Protein AF-A0A3M2I9T0-F1 (afdb_monomer)

Structure (mmCIF, N/CA/C/O backbone):
data_AF-A0A3M2I9T0-F1
#
_entry.id   AF-A0A3M2I9T0-F1
#
loop_
_atom_site.group_PDB
_atom_site.id
_atom_site.type_symbol
_atom_site.label_atom_id
_atom_site.label_alt_id
_atom_site.label_comp_id
_atom_site.label_asym_id
_atom_site.label_entity_id
_atom_site.label_seq_id
_atom_site.pdbx_PDB_ins_code
_atom_site.Cartn_x
_atom_site.Cartn_y
_atom_site.Cartn_z
_atom_site.occupancy
_atom_site.B_iso_or_equiv
_atom_site.auth_seq_id
_atom_site.auth_comp_id
_atom_site.auth_asym_id
_atom_site.auth_atom_id
_atom_site.pdbx_PDB_model_num
ATOM 1 N N . MET A 1 1 ? -32.244 -7.263 3.185 1.00 59.00 1 MET A N 1
ATOM 2 C CA . MET A 1 1 ? -31.339 -6.585 2.236 1.00 59.00 1 MET A CA 1
ATOM 3 C C . MET A 1 1 ? -29.944 -6.806 2.799 1.00 59.00 1 MET A C 1
ATOM 5 O O . MET A 1 1 ? -29.804 -6.612 3.997 1.00 59.00 1 MET A O 1
ATOM 9 N N . MET A 1 2 ? -28.992 -7.363 2.046 1.00 55.88 2 MET A N 1
ATOM 10 C CA . MET A 1 2 ? -27.609 -7.434 2.539 1.00 55.88 2 MET A CA 1
ATOM 11 C C . MET A 1 2 ? -27.006 -6.043 2.370 1.00 55.88 2 MET A C 1
ATOM 13 O O . MET A 1 2 ? -26.966 -5.548 1.245 1.00 55.88 2 MET A O 1
ATOM 17 N N . ASP A 1 3 ? -26.605 -5.418 3.474 1.00 85.81 3 ASP A N 1
ATOM 18 C CA . ASP A 1 3 ? -25.878 -4.154 3.433 1.00 85.81 3 ASP A CA 1
ATOM 19 C C . ASP A 1 3 ? -24.511 -4.412 2.795 1.00 85.81 3 ASP A C 1
ATOM 21 O O . ASP A 1 3 ? -23.728 -5.238 3.268 1.00 85.81 3 ASP A O 1
ATOM 25 N N . ILE A 1 4 ? -24.253 -3.752 1.666 1.00 87.75 4 ILE A N 1
ATOM 26 C CA . ILE A 1 4 ? -22.957 -3.815 0.994 1.00 87.75 4 ILE A CA 1
ATOM 27 C C . ILE A 1 4 ? -21.998 -2.955 1.821 1.00 87.75 4 ILE A C 1
ATOM 29 O O . ILE A 1 4 ? -22.283 -1.769 2.002 1.00 87.75 4 ILE A O 1
ATOM 33 N N . PRO A 1 5 ? -20.882 -3.506 2.331 1.00 88.94 5 PRO A N 1
ATOM 34 C CA . PRO A 1 5 ? -19.955 -2.726 3.132 1.00 88.94 5 PRO A CA 1
ATOM 35 C C . PRO A 1 5 ? -19.322 -1.634 2.266 1.00 88.94 5 PRO A C 1
ATOM 37 O O . PRO A 1 5 ? -18.802 -1.900 1.182 1.00 88.94 5 PRO A O 1
ATOM 40 N N . ILE A 1 6 ? -19.384 -0.397 2.753 1.00 92.25 6 ILE A N 1
ATOM 41 C CA . ILE A 1 6 ? -18.798 0.772 2.094 1.00 92.25 6 ILE A CA 1
ATOM 42 C C . ILE A 1 6 ? -17.487 1.100 2.799 1.00 92.25 6 ILE A C 1
ATOM 44 O O . ILE A 1 6 ? -17.410 1.071 4.025 1.00 92.25 6 ILE A O 1
ATOM 48 N N . GLY A 1 7 ? -16.457 1.407 2.019 1.00 92.69 7 GLY A N 1
ATOM 49 C CA . GLY A 1 7 ? -15.169 1.856 2.527 1.00 92.69 7 GLY A CA 1
ATOM 50 C C . GLY A 1 7 ? -14.802 3.240 2.034 1.00 92.69 7 GLY A C 1
ATOM 51 O O . GLY A 1 7 ? -15.431 3.784 1.126 1.00 92.69 7 GLY A O 1
ATOM 52 N N . VAL A 1 8 ? -13.729 3.772 2.606 1.00 92.19 8 VAL A N 1
ATOM 53 C CA . VAL A 1 8 ? -13.074 4.976 2.107 1.00 92.19 8 VAL A CA 1
ATOM 54 C C . VAL A 1 8 ? -11.736 4.616 1.481 1.00 92.19 8 VAL A C 1
ATOM 56 O O . VAL A 1 8 ? -10.926 3.884 2.047 1.00 92.19 8 VAL A O 1
ATOM 59 N N . ALA A 1 9 ? -11.502 5.149 0.294 1.00 88.25 9 ALA A N 1
ATOM 60 C CA . ALA A 1 9 ? -10.206 5.119 -0.347 1.00 88.25 9 ALA A CA 1
ATOM 61 C C . ALA A 1 9 ? -9.744 6.549 -0.537 1.00 88.25 9 ALA A C 1
ATOM 63 O O . ALA A 1 9 ? -10.511 7.389 -1.011 1.00 88.25 9 ALA A O 1
ATOM 64 N N . ASN A 1 10 ? -8.492 6.824 -0.192 1.00 72.75 10 ASN A N 1
ATOM 65 C CA . ASN A 1 10 ? -7.912 8.096 -0.575 1.00 72.75 10 ASN A CA 1
ATOM 66 C C . ASN A 1 10 ? -7.313 7.972 -1.979 1.00 72.75 10 ASN A C 1
ATOM 68 O O . ASN A 1 10 ? -6.482 7.096 -2.229 1.00 72.75 10 ASN A O 1
ATOM 72 N N . SER A 1 11 ? -7.777 8.815 -2.904 1.00 60.62 11 SER A N 1
ATOM 73 C CA . SER A 1 11 ? -7.301 8.813 -4.286 1.00 60.62 11 SER A CA 1
ATOM 74 C C . SER A 1 11 ? -6.164 9.814 -4.445 1.00 60.62 11 SER A C 1
ATOM 76 O O . SER A 1 11 ? -6.356 11.027 -4.359 1.00 60.62 11 SER A O 1
ATOM 78 N N . ILE A 1 12 ? -4.983 9.293 -4.764 1.00 58.53 12 ILE A N 1
ATOM 79 C CA . ILE A 1 12 ? -3.775 10.050 -5.126 1.00 58.53 12 ILE A CA 1
ATOM 80 C C . ILE A 1 12 ? -3.978 10.995 -6.324 1.00 58.53 12 ILE A C 1
ATOM 82 O O . ILE A 1 12 ? -3.180 11.904 -6.531 1.00 58.53 12 ILE A O 1
ATOM 86 N N . SER A 1 13 ? -5.045 10.819 -7.111 1.00 51.78 13 SER A N 1
ATOM 87 C CA . SER A 1 13 ? -5.329 11.637 -8.297 1.00 51.78 13 SER A CA 1
ATOM 88 C C . SER A 1 13 ? -5.744 13.084 -7.992 1.00 51.78 13 SER A C 1
ATOM 90 O O . SER A 1 13 ? -5.893 13.868 -8.926 1.00 51.78 13 SER A O 1
ATOM 92 N N . ALA A 1 14 ? -5.980 13.440 -6.722 1.00 50.62 14 ALA A N 1
ATOM 93 C CA . ALA A 1 14 ? -6.517 14.748 -6.332 1.00 50.62 14 ALA A CA 1
ATOM 94 C C . ALA A 1 14 ? -5.613 15.565 -5.388 1.00 50.62 14 ALA A C 1
ATOM 96 O O . ALA A 1 14 ? -5.787 16.781 -5.309 1.00 50.62 14 ALA A O 1
ATOM 97 N N . ASN A 1 15 ? -4.655 14.951 -4.680 1.00 54.94 15 ASN A N 1
ATOM 98 C CA . ASN A 1 15 ? -3.789 15.669 -3.740 1.00 54.94 15 ASN A CA 1
ATOM 99 C C . ASN A 1 15 ? -2.439 14.960 -3.527 1.00 54.94 15 ASN A C 1
ATOM 101 O O . ASN A 1 15 ? -2.394 13.825 -3.058 1.00 54.94 15 ASN A O 1
ATOM 105 N N . PHE A 1 16 ? -1.337 15.654 -3.831 1.00 59.12 16 PHE A N 1
ATOM 106 C CA . PHE A 1 16 ? 0.034 15.157 -3.638 1.00 59.12 16 PHE A CA 1
ATOM 107 C C . PHE A 1 16 ? 0.588 15.424 -2.226 1.00 59.12 16 PHE A C 1
ATOM 109 O O . PHE A 1 16 ? 1.626 14.873 -1.864 1.00 59.12 16 PHE A O 1
ATOM 116 N N . GLN A 1 17 ? -0.085 16.248 -1.414 1.00 65.38 17 GLN A N 1
ATOM 117 C CA . GLN A 1 17 ? 0.241 16.452 0.003 1.00 65.38 17 GLN A CA 1
ATOM 118 C C . GLN A 1 17 ? -0.528 15.437 0.852 1.00 65.38 17 GLN A C 1
ATOM 120 O O . GLN A 1 17 ? -1.506 15.765 1.518 1.00 65.38 17 GLN A O 1
ATOM 125 N N . PHE A 1 18 ? -0.120 14.177 0.737 1.00 73.44 18 PHE A N 1
ATOM 126 C CA . PHE A 1 18 ? -0.803 13.034 1.330 1.00 73.44 18 PHE A CA 1
ATOM 127 C C . PHE A 1 18 ? -0.249 12.695 2.721 1.00 73.44 18 PHE A C 1
ATOM 129 O O . PHE A 1 18 ? 0.942 12.401 2.849 1.00 73.44 18 PHE A O 1
ATOM 136 N N . ASP A 1 19 ? -1.130 12.655 3.727 1.00 84.31 19 ASP A N 1
ATOM 137 C CA . ASP A 1 19 ? -0.892 11.956 4.992 1.00 84.31 19 ASP A CA 1
ATOM 138 C C . ASP A 1 19 ? -1.862 10.755 5.099 1.00 84.31 19 ASP A C 1
ATOM 140 O O . ASP A 1 19 ? -3.085 10.937 5.139 1.00 84.31 19 ASP A O 1
ATOM 144 N N . PRO A 1 20 ? -1.366 9.502 5.129 1.00 86.62 20 PRO A N 1
ATOM 145 C CA . PRO A 1 20 ? -2.224 8.327 5.304 1.00 86.62 20 PRO A CA 1
ATOM 146 C C . PRO A 1 20 ? -2.999 8.345 6.625 1.00 86.62 20 PRO A C 1
ATOM 148 O O . PRO A 1 20 ? -4.051 7.710 6.727 1.00 86.62 20 PRO A O 1
ATOM 151 N N . LEU A 1 21 ? -2.499 9.055 7.635 1.00 91.00 21 LEU A N 1
ATOM 152 C CA . LEU A 1 21 ? -3.094 9.100 8.962 1.00 91.00 21 LEU A CA 1
ATOM 153 C C . LEU A 1 21 ? -4.381 9.925 8.987 1.00 91.00 21 LEU A C 1
ATOM 155 O O . LEU A 1 21 ? -5.310 9.535 9.691 1.00 91.00 21 LEU A O 1
ATOM 159 N N . ASP A 1 22 ? -4.490 10.959 8.152 1.00 89.81 22 ASP A N 1
ATOM 160 C CA . ASP A 1 22 ? -5.730 11.730 7.987 1.00 89.81 22 ASP A CA 1
ATOM 161 C C . ASP A 1 22 ? -6.859 10.845 7.439 1.00 89.81 22 ASP A C 1
ATOM 163 O O . ASP A 1 22 ? -8.017 10.955 7.841 1.00 89.81 22 ASP A O 1
ATOM 167 N N . THR A 1 23 ? -6.520 9.912 6.542 1.00 89.31 23 THR A N 1
ATOM 168 C CA . THR A 1 23 ? -7.494 8.957 5.980 1.00 89.31 23 THR A CA 1
ATOM 169 C C . THR A 1 23 ? -7.984 7.990 7.050 1.00 89.31 23 THR A C 1
ATOM 171 O O . THR A 1 23 ? -9.177 7.709 7.122 1.00 89.31 23 THR A O 1
ATOM 174 N N . ILE A 1 24 ? -7.067 7.489 7.883 1.00 93.88 24 ILE A N 1
ATOM 175 C CA . ILE A 1 24 ? -7.394 6.618 9.016 1.00 93.88 24 ILE A CA 1
ATOM 176 C C . ILE A 1 24 ? -8.306 7.357 9.989 1.00 93.88 24 ILE A C 1
ATOM 178 O O . ILE A 1 24 ? -9.349 6.830 10.360 1.00 93.88 24 ILE A O 1
ATOM 182 N N . GLU A 1 25 ? -7.946 8.585 10.362 1.00 94.00 25 GLU A N 1
ATOM 183 C CA . GLU A 1 25 ? -8.740 9.399 11.275 1.00 94.00 25 GLU A CA 1
ATOM 184 C C . GLU A 1 25 ? -10.150 9.640 10.728 1.00 94.00 25 GLU A C 1
ATOM 186 O O . GLU A 1 25 ? -11.133 9.376 11.425 1.00 94.00 25 GLU A O 1
ATOM 191 N N . PHE A 1 26 ? -10.264 10.053 9.465 1.00 92.69 26 PHE A N 1
ATOM 192 C CA . PHE A 1 26 ? -11.554 10.251 8.811 1.00 92.69 26 PHE A CA 1
ATOM 193 C C . PHE A 1 26 ? -12.390 8.965 8.768 1.00 92.69 26 PHE A C 1
ATOM 195 O O . PHE A 1 26 ? -13.589 8.995 9.064 1.00 92.69 26 PHE A O 1
ATOM 202 N N . ALA A 1 27 ? -11.770 7.834 8.417 1.00 94.25 27 ALA A N 1
ATOM 203 C CA . ALA A 1 27 ? -12.435 6.538 8.344 1.00 94.25 27 ALA A CA 1
ATOM 204 C C . ALA A 1 27 ? -12.985 6.113 9.711 1.00 94.25 27 ALA A C 1
ATOM 206 O O . ALA A 1 27 ? -14.154 5.737 9.809 1.00 94.25 27 ALA A O 1
ATOM 207 N N . THR A 1 28 ? -12.172 6.243 10.763 1.00 95.31 28 THR A N 1
ATOM 208 C CA . THR A 1 28 ? -12.563 5.945 12.144 1.00 95.31 28 THR A CA 1
ATOM 209 C C . THR A 1 28 ? -13.702 6.857 12.604 1.00 95.31 28 THR A C 1
ATOM 211 O O . THR A 1 28 ? -14.713 6.366 13.098 1.00 95.31 28 THR A O 1
ATOM 214 N N . GLN A 1 29 ? -13.591 8.176 12.407 1.00 96.19 29 GLN A N 1
ATOM 215 C CA . GLN A 1 29 ? -14.627 9.141 12.813 1.00 96.19 29 GLN A CA 1
ATOM 216 C C . GLN A 1 29 ? -15.960 8.917 12.087 1.00 96.19 29 GLN A C 1
ATOM 218 O O . GLN A 1 29 ? -17.029 9.110 12.667 1.00 96.19 29 GLN A O 1
ATOM 223 N N . SER A 1 30 ? -15.895 8.488 10.828 1.00 95.56 30 SER A N 1
ATOM 224 C CA . SER A 1 30 ? -17.068 8.243 9.987 1.00 95.56 30 SER A CA 1
ATOM 225 C C . SER A 1 30 ? -17.615 6.815 10.104 1.00 95.56 30 SER A C 1
ATOM 227 O O . SER A 1 30 ? -18.605 6.496 9.450 1.00 95.56 30 SER A O 1
ATOM 229 N N . ASN A 1 31 ? -17.007 5.963 10.939 1.00 94.19 31 ASN A N 1
ATOM 230 C CA . ASN A 1 31 ? -17.345 4.545 11.104 1.00 94.19 31 ASN A CA 1
ATOM 231 C C . ASN A 1 31 ? -17.312 3.744 9.789 1.00 94.19 31 ASN A C 1
ATOM 233 O O . ASN A 1 31 ? -18.151 2.869 9.570 1.00 94.19 31 ASN A O 1
ATOM 237 N N . PHE A 1 32 ? -16.353 4.031 8.904 1.00 95.62 32 PHE A N 1
ATOM 238 C CA . PHE A 1 32 ? -16.140 3.191 7.729 1.00 95.62 32 PHE A CA 1
ATOM 239 C C . PHE A 1 32 ? -15.457 1.878 8.144 1.00 95.62 32 PHE A C 1
ATOM 241 O O . PHE A 1 32 ? -14.358 1.920 8.695 1.00 95.62 32 PHE A O 1
ATOM 248 N N . PRO A 1 33 ? -16.051 0.707 7.850 1.00 94.88 33 PRO A N 1
ATOM 249 C CA . PRO A 1 33 ? -15.450 -0.587 8.182 1.00 94.88 33 PRO A CA 1
ATOM 250 C C . PRO A 1 33 ? -14.249 -0.941 7.294 1.00 94.88 33 PRO A C 1
ATOM 252 O O . PRO A 1 33 ? -13.452 -1.809 7.647 1.00 94.88 33 PRO A O 1
ATOM 255 N N . ILE A 1 34 ? -14.119 -0.300 6.128 1.00 95.31 34 ILE A N 1
ATOM 256 C CA . ILE A 1 34 ? -13.096 -0.604 5.124 1.00 95.31 34 ILE A CA 1
ATOM 257 C C . ILE A 1 34 ? -12.306 0.662 4.791 1.00 95.31 34 ILE A C 1
ATOM 259 O O . ILE A 1 34 ? -12.888 1.726 4.568 1.00 95.31 34 ILE A O 1
ATOM 263 N N . ILE A 1 35 ? -10.986 0.525 4.687 1.00 94.38 35 ILE A N 1
ATOM 264 C CA . ILE A 1 35 ? -10.082 1.607 4.292 1.00 94.38 35 ILE A CA 1
ATOM 265 C C . ILE A 1 35 ? -9.076 1.145 3.232 1.00 94.38 35 ILE A C 1
ATOM 267 O O . ILE A 1 35 ? -8.588 0.013 3.268 1.00 94.38 35 ILE A O 1
ATOM 271 N N . GLN A 1 36 ? -8.732 2.042 2.308 1.00 93.50 36 GLN A N 1
ATOM 272 C CA . GLN A 1 36 ? -7.576 1.910 1.423 1.00 93.50 36 GLN A CA 1
ATOM 273 C C . GLN A 1 36 ? -6.537 3.000 1.723 1.00 93.50 36 GLN A C 1
ATOM 275 O O . GLN A 1 36 ? -6.860 4.189 1.722 1.00 93.50 36 GLN A O 1
ATOM 280 N N . ILE A 1 37 ? -5.283 2.592 1.929 1.00 92.31 37 ILE A N 1
ATOM 281 C CA . ILE A 1 37 ? -4.150 3.453 2.287 1.00 92.31 37 ILE A CA 1
ATOM 282 C C . ILE A 1 37 ? -3.111 3.414 1.167 1.00 92.31 37 ILE A C 1
ATOM 284 O O . ILE A 1 37 ? -2.584 2.349 0.853 1.00 92.31 37 ILE A O 1
ATOM 288 N N . TYR A 1 38 ? -2.782 4.568 0.589 1.00 91.44 38 TYR A N 1
ATOM 289 C CA . TYR A 1 38 ? -1.711 4.679 -0.401 1.00 91.44 38 TYR A CA 1
ATOM 290 C C . TYR A 1 38 ? -0.322 4.612 0.249 1.00 91.44 38 TYR A C 1
ATOM 292 O O . TYR A 1 38 ? -0.075 5.268 1.260 1.00 91.44 38 TYR A O 1
ATOM 300 N N . LEU A 1 39 ? 0.594 3.836 -0.333 1.00 91.56 39 LEU A N 1
ATOM 301 C CA . LEU A 1 39 ? 1.962 3.654 0.148 1.00 91.56 39 LEU A CA 1
ATOM 302 C C . LEU A 1 39 ? 2.974 4.045 -0.933 1.00 91.56 39 LEU A C 1
ATOM 304 O O . LEU A 1 39 ? 3.341 3.226 -1.773 1.00 91.56 39 LEU A O 1
ATOM 308 N N . ASN A 1 40 ? 3.490 5.272 -0.880 1.00 91.56 40 ASN A N 1
ATOM 309 C CA . ASN A 1 40 ? 4.612 5.684 -1.729 1.00 91.56 40 ASN A CA 1
ATOM 310 C C . ASN A 1 40 ? 5.979 5.323 -1.129 1.00 91.56 40 ASN A C 1
ATOM 312 O O . ASN A 1 40 ? 6.107 4.965 0.049 1.00 91.56 40 ASN A O 1
ATOM 316 N N . ALA A 1 41 ? 7.028 5.444 -1.943 1.00 91.38 41 ALA A N 1
ATOM 317 C CA . ALA A 1 41 ? 8.395 5.139 -1.528 1.00 91.38 41 ALA A CA 1
ATOM 318 C C . ALA A 1 41 ? 8.875 5.981 -0.333 1.00 91.38 41 ALA A C 1
ATOM 320 O O . ALA A 1 41 ? 9.642 5.495 0.501 1.00 91.38 41 ALA A O 1
ATOM 321 N N . GLN A 1 42 ? 8.428 7.236 -0.225 1.00 91.38 42 GLN A N 1
ATOM 322 C CA . GLN A 1 42 ? 8.791 8.113 0.888 1.00 91.38 42 GLN A CA 1
ATOM 323 C C . GLN A 1 42 ? 8.187 7.620 2.209 1.00 91.38 42 GLN A C 1
ATOM 325 O O . GLN A 1 42 ? 8.878 7.596 3.228 1.00 91.38 42 GLN A O 1
ATOM 330 N N . LEU A 1 43 ? 6.920 7.213 2.195 1.00 91.56 43 LEU A N 1
ATOM 331 C CA . LEU A 1 43 ? 6.188 6.742 3.363 1.00 91.56 43 LEU A CA 1
ATOM 332 C C . LEU A 1 43 ? 6.760 5.427 3.894 1.00 91.56 43 LEU A C 1
ATOM 334 O O . LEU A 1 43 ? 6.927 5.271 5.102 1.00 91.56 43 LEU A O 1
ATOM 338 N N . LEU A 1 44 ? 7.144 4.514 2.998 1.00 94.38 44 LEU A N 1
ATOM 339 C CA . LEU A 1 44 ? 7.749 3.229 3.364 1.00 94.38 44 LEU A CA 1
ATOM 340 C C . LEU A 1 44 ? 9.094 3.359 4.103 1.00 94.38 44 LEU A C 1
ATOM 342 O O . LEU A 1 44 ? 9.586 2.385 4.669 1.00 94.38 44 LEU A O 1
ATOM 346 N N . ARG A 1 45 ? 9.687 4.558 4.138 1.00 93.44 45 ARG A N 1
ATOM 347 C CA . ARG A 1 45 ? 10.903 4.864 4.906 1.00 93.44 45 ARG A CA 1
ATOM 348 C C . ARG A 1 45 ? 10.613 5.522 6.262 1.00 93.44 45 ARG A C 1
ATOM 350 O O . ARG A 1 45 ? 11.534 5.736 7.047 1.00 93.44 45 ARG A O 1
ATOM 357 N N . GLN A 1 46 ? 9.356 5.846 6.561 1.00 93.81 46 GLN A N 1
ATOM 358 C CA . GLN A 1 46 ? 8.943 6.544 7.779 1.00 93.81 46 GLN A CA 1
ATOM 359 C C . GLN A 1 46 ? 8.387 5.562 8.815 1.00 93.81 46 GLN A C 1
ATOM 361 O O . GLN A 1 46 ? 7.176 5.463 9.007 1.00 93.81 46 GLN A O 1
ATOM 366 N N . ASN A 1 47 ? 9.275 4.861 9.528 1.00 92.75 47 ASN A N 1
ATOM 367 C CA . ASN A 1 47 ? 8.890 3.817 10.492 1.00 92.75 47 ASN A CA 1
ATOM 368 C C . ASN A 1 47 ? 7.812 4.271 11.493 1.00 92.75 47 ASN A C 1
ATOM 370 O O . ASN A 1 47 ? 6.863 3.536 11.738 1.00 92.75 47 ASN A O 1
ATOM 374 N N . GLY A 1 48 ? 7.901 5.505 12.007 1.00 95.25 48 GLY A N 1
ATOM 375 C CA . GLY A 1 48 ? 6.912 6.030 12.954 1.00 95.25 48 GLY A CA 1
ATOM 376 C C . GLY A 1 48 ? 5.494 6.142 12.378 1.00 95.25 48 GLY A C 1
ATOM 377 O O . GLY A 1 48 ? 4.525 5.907 13.096 1.00 95.25 48 GLY A O 1
ATOM 378 N N . VAL A 1 49 ? 5.352 6.454 11.087 1.00 94.00 49 VAL A N 1
ATOM 379 C CA . VAL A 1 49 ? 4.039 6.492 10.425 1.00 94.00 49 VAL A CA 1
ATOM 380 C C . VAL A 1 49 ? 3.540 5.074 10.155 1.00 94.00 49 VAL A C 1
ATOM 382 O O . VAL A 1 49 ? 2.391 4.763 10.459 1.00 94.00 49 VAL A O 1
ATOM 385 N N . LEU A 1 50 ? 4.414 4.187 9.672 1.00 95.62 50 LEU A N 1
ATOM 386 C CA . LEU A 1 50 ? 4.081 2.780 9.426 1.00 95.62 50 LEU A CA 1
ATOM 387 C C . LEU A 1 50 ? 3.620 2.056 10.698 1.00 95.62 50 LEU A C 1
ATOM 389 O O . LEU A 1 50 ? 2.678 1.267 10.656 1.00 95.62 50 LEU A O 1
ATOM 393 N N . ASP A 1 51 ? 4.245 2.338 11.841 1.00 96.44 51 ASP A N 1
ATOM 394 C CA . ASP A 1 51 ? 3.846 1.769 13.128 1.00 96.44 51 ASP A CA 1
ATOM 395 C C . ASP A 1 51 ? 2.456 2.255 13.563 1.00 96.44 51 ASP A C 1
ATOM 397 O O . ASP A 1 51 ? 1.653 1.458 14.052 1.00 96.44 51 ASP A O 1
ATOM 401 N N . ARG A 1 52 ? 2.125 3.530 13.315 1.00 95.94 52 ARG A N 1
ATOM 402 C CA . ARG A 1 52 ? 0.778 4.072 13.566 1.00 95.94 52 ARG A CA 1
ATOM 403 C C . ARG A 1 52 ? -0.277 3.462 12.644 1.00 95.94 52 ARG A C 1
ATOM 405 O O . ARG A 1 52 ? -1.378 3.170 13.112 1.00 95.94 52 ARG A O 1
ATOM 412 N N . ILE A 1 53 ? 0.056 3.239 11.371 1.00 95.19 53 ILE A N 1
ATOM 413 C CA . ILE A 1 53 ? -0.820 2.537 10.422 1.00 95.19 53 ILE A CA 1
ATOM 414 C C . ILE A 1 53 ? -1.123 1.130 10.952 1.00 95.19 53 ILE A C 1
ATOM 416 O O . ILE A 1 53 ? -2.291 0.805 11.154 1.00 95.19 53 ILE A O 1
ATOM 420 N N . LYS A 1 54 ? -0.088 0.341 11.282 1.00 96.00 54 LYS A N 1
ATOM 421 C CA . LYS A 1 54 ? -0.242 -1.026 11.816 1.00 96.00 54 LYS A CA 1
ATOM 422 C C . LYS A 1 54 ? -1.083 -1.074 13.088 1.00 96.00 54 LYS A C 1
ATOM 424 O O . LYS A 1 54 ? -1.979 -1.904 13.215 1.00 96.00 54 LYS A O 1
ATOM 429 N N . ALA A 1 55 ? -0.831 -0.159 14.024 1.00 95.69 55 ALA A N 1
ATOM 430 C CA . ALA A 1 55 ? -1.594 -0.075 15.269 1.00 95.69 55 ALA A CA 1
ATOM 431 C C . ALA A 1 55 ? -3.087 0.229 15.040 1.00 95.69 55 ALA A C 1
ATOM 433 O O . ALA A 1 55 ? -3.924 -0.125 15.870 1.00 95.69 55 ALA A O 1
ATOM 434 N N . SER A 1 56 ? -3.427 0.866 13.917 1.00 95.38 56 SER A N 1
ATOM 435 C CA . SER A 1 56 ? -4.801 1.247 13.583 1.00 95.38 56 SER A CA 1
ATOM 436 C C . SER A 1 56 ? -5.571 0.160 12.827 1.00 95.38 56 SER A C 1
ATOM 438 O O . SER A 1 56 ? -6.795 0.211 12.792 1.00 95.38 56 SER A O 1
ATOM 440 N N . GLU A 1 57 ? -4.902 -0.862 12.281 1.00 95.00 57 GLU A N 1
ATOM 441 C CA . GLU A 1 57 ? -5.540 -1.915 11.471 1.00 95.00 57 GLU A CA 1
ATOM 442 C C . GLU A 1 57 ? -6.653 -2.665 12.207 1.00 95.00 57 GLU A C 1
ATOM 444 O O . GLU A 1 57 ? -7.614 -3.118 11.594 1.00 95.00 57 GLU A O 1
ATOM 449 N N . ALA A 1 58 ? -6.541 -2.807 13.530 1.00 95.12 58 ALA A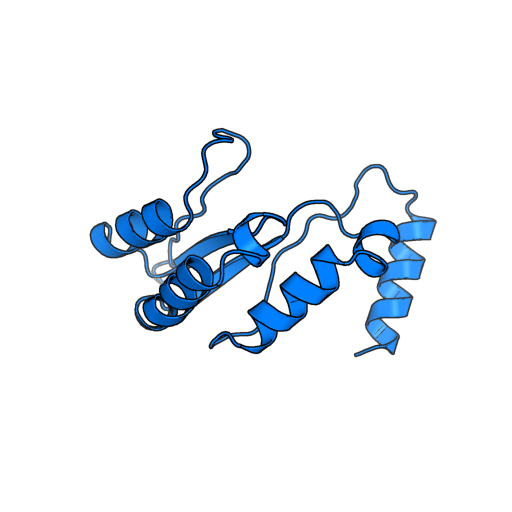 N 1
ATOM 450 C CA . ALA A 1 58 ? -7.539 -3.508 14.329 1.00 95.12 58 ALA A CA 1
ATOM 451 C C . ALA A 1 58 ? -8.893 -2.781 14.415 1.00 95.12 58 ALA A C 1
ATOM 453 O O . ALA A 1 58 ? -9.869 -3.408 14.821 1.00 95.12 58 ALA A O 1
ATOM 454 N N . GLN A 1 59 ? -8.947 -1.499 14.036 1.00 95.69 59 GLN A N 1
ATOM 455 C CA . GLN A 1 59 ? -10.165 -0.684 14.019 1.00 95.69 59 GLN A CA 1
ATOM 456 C C . GLN A 1 59 ? -11.030 -0.935 12.778 1.00 95.69 59 GLN A C 1
ATOM 458 O O . GLN A 1 59 ? -12.194 -0.548 12.767 1.00 95.69 59 GLN A O 1
ATOM 463 N N . PHE A 1 60 ? -10.471 -1.572 11.746 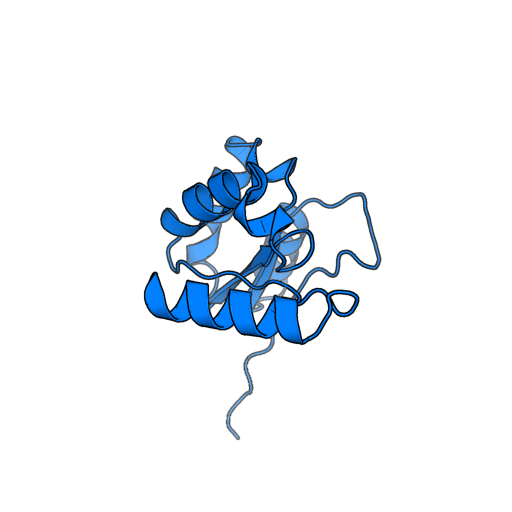1.00 95.56 60 PHE A N 1
ATOM 464 C CA . PHE A 1 60 ? -11.138 -1.795 10.470 1.00 95.56 60 PHE A CA 1
ATOM 465 C C . PHE A 1 60 ? -11.403 -3.281 10.250 1.00 95.56 60 PHE A C 1
ATOM 467 O O . PHE A 1 60 ? -10.581 -4.145 10.571 1.00 95.56 60 PHE A O 1
ATOM 474 N N . ASP A 1 61 ? -12.535 -3.579 9.621 1.00 95.25 61 ASP A N 1
ATOM 475 C CA . ASP A 1 61 ? -12.836 -4.923 9.145 1.00 95.25 61 ASP A CA 1
ATOM 476 C C . ASP A 1 61 ? -11.906 -5.309 8.004 1.00 95.25 61 ASP A C 1
ATOM 478 O O . ASP A 1 61 ? -11.574 -6.489 7.869 1.00 95.25 61 ASP A O 1
ATOM 482 N N . GLN A 1 62 ? -11.475 -4.342 7.184 1.00 94.19 62 GLN A N 1
ATOM 483 C CA . GLN A 1 62 ? -10.522 -4.563 6.105 1.00 94.19 62 GLN A CA 1
ATOM 484 C C . GLN A 1 62 ? -9.652 -3.337 5.812 1.00 94.19 62 GLN A C 1
ATOM 486 O O . GLN A 1 62 ? -10.140 -2.213 5.716 1.00 94.19 62 GLN A O 1
ATOM 491 N N . VAL A 1 63 ? -8.361 -3.594 5.602 1.00 94.75 63 VAL A N 1
ATOM 492 C CA . VAL A 1 63 ? -7.370 -2.605 5.174 1.00 94.75 63 VAL A CA 1
ATOM 493 C C . VAL A 1 63 ? -6.757 -3.079 3.863 1.00 94.75 63 VAL A C 1
ATOM 495 O O . VAL A 1 63 ? -6.290 -4.218 3.770 1.00 94.75 63 VAL A O 1
ATOM 498 N N . TYR A 1 64 ? -6.776 -2.202 2.865 1.00 94.06 64 TYR A N 1
ATOM 499 C CA . TYR A 1 64 ? -6.112 -2.394 1.583 1.00 94.06 64 TYR A CA 1
ATOM 500 C C . TYR A 1 64 ? -4.948 -1.420 1.460 1.00 94.06 64 TYR A C 1
ATOM 502 O O . TYR A 1 64 ? -5.125 -0.212 1.612 1.00 94.06 64 TYR A O 1
ATOM 510 N N . TYR A 1 65 ? -3.762 -1.922 1.138 1.00 94.44 65 TYR A N 1
ATOM 511 C CA . TYR A 1 65 ? -2.627 -1.062 0.819 1.00 94.44 65 TYR A CA 1
ATOM 512 C C . TYR A 1 65 ? -2.556 -0.856 -0.683 1.00 94.44 65 TYR A C 1
ATOM 514 O O . TYR A 1 65 ? -2.580 -1.817 -1.440 1.00 94.44 65 TYR A O 1
ATOM 522 N N . HIS A 1 66 ? -2.486 0.387 -1.131 1.00 93.31 66 HIS A N 1
ATOM 523 C CA . HIS A 1 66 ? -2.383 0.727 -2.542 1.00 93.31 66 HIS A CA 1
ATOM 524 C C . HIS A 1 66 ? -0.940 1.107 -2.862 1.00 93.31 66 HIS A C 1
ATOM 526 O O . HIS A 1 66 ? -0.387 2.021 -2.250 1.00 93.31 66 HIS A O 1
ATOM 532 N N . ALA A 1 67 ? -0.316 0.350 -3.757 1.00 92.69 67 ALA A N 1
ATOM 533 C CA . ALA A 1 67 ? 1.075 0.527 -4.130 1.00 92.69 67 ALA A CA 1
ATOM 534 C C . ALA A 1 67 ? 1.251 1.672 -5.137 1.00 92.69 67 ALA A C 1
ATOM 536 O O . ALA A 1 67 ? 0.433 1.882 -6.030 1.00 92.69 67 ALA A O 1
ATOM 537 N N . GLU A 1 68 ? 2.372 2.371 -5.012 1.00 90.44 68 GLU A N 1
ATOM 538 C CA . GLU A 1 68 ? 2.851 3.349 -5.979 1.00 90.44 68 GLU A CA 1
ATOM 539 C C . GLU A 1 68 ? 3.320 2.674 -7.268 1.00 90.44 68 GLU A C 1
ATOM 541 O O . GLU A 1 68 ? 3.979 1.631 -7.251 1.00 90.44 68 GLU A O 1
ATOM 546 N N . GLY A 1 69 ? 3.007 3.320 -8.391 1.00 88.00 69 GLY A N 1
ATOM 547 C CA . GLY A 1 69 ? 3.446 2.902 -9.715 1.00 88.00 69 GLY A CA 1
ATOM 548 C C . GLY A 1 69 ? 2.613 1.773 -10.315 1.00 88.00 69 GLY A C 1
ATOM 549 O O . GLY A 1 69 ? 1.443 1.572 -9.979 1.00 88.00 69 GLY A O 1
ATOM 550 N N . PHE A 1 70 ? 3.236 1.065 -11.254 1.00 89.88 70 PHE A N 1
ATOM 551 C CA . PHE A 1 70 ? 2.594 0.040 -12.063 1.00 89.88 70 PHE A CA 1
ATOM 552 C C . PHE A 1 70 ? 3.316 -1.298 -11.953 1.00 89.88 70 PHE A C 1
ATOM 554 O O . PHE A 1 70 ? 4.532 -1.361 -11.793 1.00 89.88 70 PHE A O 1
ATOM 561 N N . LEU A 1 71 ? 2.560 -2.377 -12.098 1.00 86.69 71 LEU A N 1
ATOM 562 C CA . LEU A 1 71 ? 3.057 -3.733 -12.160 1.00 86.69 71 LEU A CA 1
ATOM 563 C C . LEU A 1 71 ? 3.728 -3.979 -13.516 1.00 86.69 71 LEU A C 1
ATOM 565 O O . LEU A 1 71 ? 3.072 -4.290 -14.511 1.00 86.69 71 LEU A O 1
ATOM 569 N N . ASN A 1 72 ? 5.048 -3.843 -13.538 1.00 84.31 72 ASN A N 1
ATOM 570 C CA . ASN A 1 72 ? 5.920 -4.125 -14.674 1.00 84.31 72 ASN A CA 1
ATOM 571 C C . ASN A 1 72 ? 7.286 -4.642 -14.173 1.00 84.31 72 ASN A C 1
ATOM 573 O O . ASN A 1 72 ? 7.493 -4.812 -12.971 1.00 84.31 72 ASN A O 1
ATOM 577 N N . GLN A 1 73 ? 8.229 -4.922 -15.077 1.00 81.88 73 GLN A N 1
ATOM 578 C CA . GLN A 1 73 ? 9.545 -5.451 -14.691 1.00 81.88 73 GLN A CA 1
ATOM 579 C C . GLN A 1 73 ? 10.323 -4.502 -13.758 1.00 81.88 73 GLN A C 1
ATOM 581 O O . GLN A 1 73 ? 10.943 -4.966 -12.802 1.00 81.88 73 GLN A O 1
ATOM 586 N N . GLU A 1 74 ? 10.239 -3.188 -13.982 1.00 86.62 74 GLU A N 1
ATOM 587 C CA . GLU A 1 74 ? 10.899 -2.184 -13.140 1.00 86.62 74 GLU A CA 1
ATOM 588 C C . GLU A 1 74 ? 10.403 -2.267 -11.692 1.00 86.62 74 GLU A C 1
ATOM 590 O O . GLU A 1 74 ? 11.204 -2.298 -10.757 1.00 86.62 74 GLU A O 1
ATOM 595 N N . PHE A 1 75 ? 9.092 -2.416 -11.493 1.00 89.19 7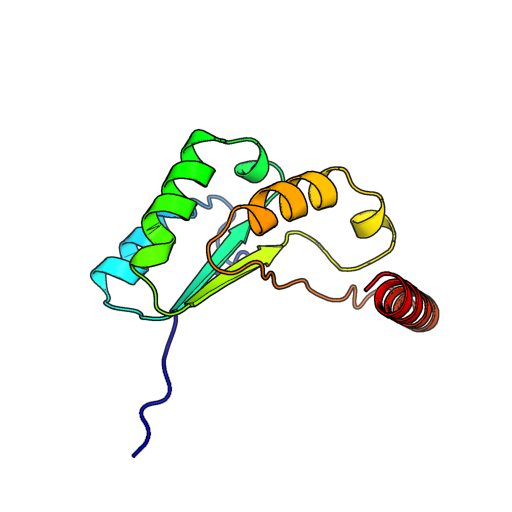5 PHE A N 1
ATOM 596 C CA . PHE A 1 75 ? 8.524 -2.644 -10.168 1.00 89.19 75 PHE A CA 1
ATOM 597 C C . PHE A 1 75 ? 9.113 -3.892 -9.495 1.00 89.19 75 PHE A C 1
ATOM 599 O O . PHE A 1 75 ? 9.483 -3.836 -8.320 1.00 89.19 75 PHE A O 1
ATOM 606 N N . TYR A 1 76 ? 9.260 -5.008 -10.220 1.00 84.19 76 TYR A N 1
ATOM 607 C CA . TYR A 1 76 ? 9.833 -6.246 -9.669 1.00 84.19 76 TYR A CA 1
ATOM 608 C C . TYR A 1 76 ? 11.279 -6.106 -9.210 1.00 84.19 76 TYR A C 1
ATOM 610 O O . TYR A 1 76 ? 11.680 -6.705 -8.206 1.00 84.19 76 TYR A O 1
ATOM 618 N N . GLU A 1 77 ? 12.056 -5.312 -9.923 1.00 86.94 77 G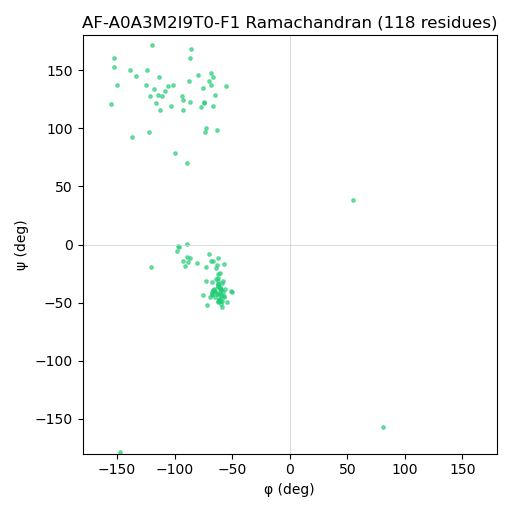LU A N 1
ATOM 619 C CA . GLU A 1 77 ? 13.472 -5.116 -9.636 1.00 86.94 77 GLU A CA 1
ATOM 620 C C . GLU A 1 77 ? 13.709 -3.963 -8.643 1.00 86.94 77 GLU A C 1
ATOM 622 O O . GLU A 1 77 ? 14.800 -3.840 -8.087 1.00 86.94 77 GLU A O 1
ATOM 627 N N . SER A 1 78 ? 12.680 -3.162 -8.351 1.00 92.62 78 SER A N 1
ATOM 628 C CA . SER A 1 78 ? 12.784 -1.974 -7.501 1.00 92.62 78 SER A CA 1
ATOM 629 C C . SER A 1 78 ? 13.067 -2.269 -6.018 1.00 92.62 78 SER A C 1
ATOM 631 O O . SER A 1 78 ? 12.556 -3.223 -5.421 1.00 92.62 78 SER A O 1
ATOM 633 N N . GLU A 1 79 ? 13.809 -1.362 -5.370 1.00 95.00 79 GLU A N 1
ATOM 634 C CA . GLU A 1 79 ? 13.912 -1.310 -3.900 1.00 95.00 79 GLU A CA 1
ATOM 635 C C . GLU A 1 79 ? 12.553 -1.020 -3.246 1.00 95.00 79 GLU A C 1
ATOM 637 O O . GLU A 1 79 ? 12.262 -1.520 -2.158 1.00 95.00 79 GLU A O 1
ATOM 642 N N . TYR A 1 80 ? 11.699 -0.254 -3.933 1.00 95.19 80 TYR A N 1
ATOM 643 C CA . TYR A 1 80 ? 10.344 0.054 -3.485 1.00 95.19 80 TYR A CA 1
ATOM 644 C C . TYR A 1 80 ? 9.549 -1.221 -3.186 1.00 95.19 80 TYR A C 1
ATOM 646 O O . TYR A 1 80 ? 9.007 -1.355 -2.088 1.00 95.19 80 TYR A O 1
ATOM 654 N N . ARG A 1 81 ? 9.548 -2.195 -4.107 1.00 94.38 81 ARG A N 1
ATOM 655 C CA . ARG A 1 81 ? 8.869 -3.480 -3.897 1.00 94.38 81 ARG A CA 1
ATOM 656 C C . ARG A 1 81 ? 9.389 -4.198 -2.658 1.00 94.38 81 ARG A C 1
ATOM 658 O O . ARG A 1 81 ? 8.597 -4.761 -1.910 1.00 94.38 81 ARG A O 1
ATOM 665 N N . GLN A 1 82 ? 10.698 -4.177 -2.420 1.00 94.75 82 GLN A N 1
ATOM 666 C CA . GLN A 1 82 ? 11.281 -4.837 -1.250 1.00 94.75 82 GLN A CA 1
ATOM 667 C C . GLN A 1 82 ? 10.785 -4.202 0.055 1.00 94.75 82 GLN A C 1
ATOM 669 O O . GLN A 1 82 ? 10.427 -4.919 0.989 1.00 94.75 82 GLN A O 1
ATOM 674 N N . TRP A 1 83 ? 10.715 -2.867 0.121 1.00 96.69 83 TRP A N 1
ATOM 675 C CA . TRP A 1 83 ? 10.152 -2.172 1.282 1.00 96.69 83 TRP A CA 1
ATOM 676 C C . TRP A 1 83 ? 8.652 -2.408 1.435 1.00 96.69 83 TRP A C 1
ATOM 678 O O . TRP A 1 83 ? 8.195 -2.638 2.554 1.00 96.69 83 TRP A O 1
ATOM 688 N N . LEU A 1 84 ? 7.907 -2.403 0.328 1.00 96.31 84 LEU A N 1
ATOM 689 C CA . LEU A 1 84 ? 6.473 -2.674 0.315 1.00 96.31 84 LEU A CA 1
ATOM 690 C C . LEU A 1 84 ? 6.185 -4.070 0.872 1.00 96.31 84 LEU A C 1
ATOM 692 O O . LEU A 1 84 ? 5.402 -4.197 1.806 1.00 96.31 84 LEU A O 1
ATOM 696 N N . TYR A 1 85 ? 6.860 -5.100 0.356 1.00 94.88 85 TYR A N 1
ATOM 697 C CA . TYR A 1 85 ? 6.681 -6.484 0.802 1.00 94.88 85 TYR A CA 1
ATOM 698 C C . TYR A 1 85 ? 7.051 -6.629 2.277 1.00 94.88 85 TYR A C 1
ATOM 700 O O . TYR A 1 85 ? 6.251 -7.120 3.067 1.00 94.88 85 TYR A O 1
ATOM 708 N N . LYS A 1 86 ? 8.210 -6.091 2.682 1.00 95.56 86 LYS A N 1
ATOM 709 C CA . LYS A 1 86 ? 8.644 -6.109 4.084 1.00 95.56 86 LYS A CA 1
ATOM 710 C C . LYS A 1 86 ? 7.619 -5.472 5.025 1.00 95.56 86 LYS A C 1
ATOM 712 O O . LYS A 1 86 ? 7.471 -5.943 6.149 1.00 95.56 86 LYS A O 1
ATOM 717 N N . PHE A 1 87 ? 6.968 -4.387 4.609 1.00 96.75 87 PHE A N 1
ATOM 718 C CA . PHE A 1 87 ? 5.922 -3.748 5.400 1.00 96.75 87 PHE A CA 1
ATOM 719 C C . PHE A 1 87 ? 4.641 -4.589 5.421 1.00 96.75 87 PHE A C 1
ATOM 721 O O . PHE A 1 87 ? 4.146 -4.893 6.502 1.00 96.75 87 PHE A O 1
ATOM 728 N N . VAL A 1 88 ? 4.134 -4.998 4.253 1.00 95.50 88 VAL A N 1
ATOM 729 C CA . VAL A 1 88 ? 2.873 -5.747 4.112 1.00 95.50 88 VAL A CA 1
ATOM 730 C C . VAL A 1 88 ? 2.922 -7.087 4.854 1.00 95.50 88 VAL A C 1
ATOM 732 O O . VAL A 1 88 ? 1.942 -7.447 5.505 1.00 95.50 88 VAL A O 1
ATOM 735 N N . ASP A 1 89 ? 4.068 -7.769 4.867 1.00 95.31 89 ASP A N 1
ATOM 736 C CA . ASP A 1 89 ? 4.280 -9.018 5.616 1.00 95.31 89 ASP A CA 1
ATOM 737 C C . ASP A 1 89 ? 4.154 -8.849 7.142 1.00 95.31 89 ASP A C 1
ATOM 739 O O . ASP A 1 89 ? 3.987 -9.826 7.871 1.00 95.31 89 ASP A O 1
ATOM 743 N N . GLN A 1 90 ? 4.232 -7.615 7.649 1.00 94.81 90 GLN A N 1
ATOM 744 C CA . GLN A 1 90 ? 4.085 -7.290 9.072 1.00 94.81 90 GLN A CA 1
ATOM 745 C C . GLN A 1 90 ? 2.665 -6.843 9.445 1.00 94.81 90 GLN A C 1
ATOM 747 O O . GLN A 1 90 ? 2.412 -6.537 10.612 1.00 94.81 90 GLN A O 1
ATOM 752 N N . THR A 1 91 ? 1.757 -6.762 8.472 1.00 94.94 91 THR A N 1
ATOM 753 C CA . THR A 1 91 ? 0.370 -6.329 8.682 1.00 94.94 91 THR A CA 1
ATOM 754 C C . THR A 1 91 ? -0.511 -7.509 9.087 1.00 94.94 91 THR A C 1
ATOM 756 O O . THR A 1 91 ? -0.194 -8.675 8.844 1.00 94.94 91 THR A O 1
ATOM 759 N N . ARG A 1 92 ? -1.664 -7.227 9.696 1.00 92.12 92 ARG A N 1
ATOM 760 C CA . ARG A 1 92 ? -2.645 -8.237 10.119 1.00 92.12 92 ARG A CA 1
ATOM 761 C C . ARG A 1 92 ? -3.205 -9.027 8.937 1.00 92.12 92 A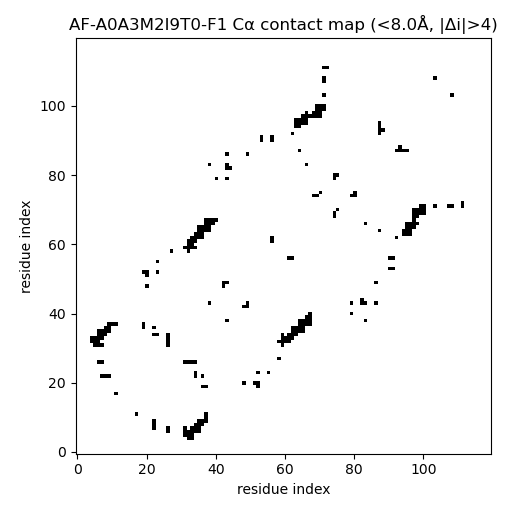RG A C 1
ATOM 763 O O . ARG A 1 92 ? -3.632 -10.168 9.115 1.00 92.12 92 ARG A O 1
ATOM 770 N N . ARG A 1 93 ? -3.254 -8.417 7.749 1.00 89.31 93 ARG A N 1
ATOM 771 C CA . ARG A 1 93 ? -3.725 -9.040 6.506 1.00 89.31 93 ARG A CA 1
ATOM 772 C C . ARG A 1 93 ? -2.794 -8.668 5.351 1.00 89.31 93 ARG A C 1
ATOM 774 O O . ARG A 1 93 ? -3.055 -7.660 4.697 1.00 89.31 93 ARG A O 1
ATOM 781 N N . PRO A 1 94 ? -1.774 -9.491 5.060 1.00 91.69 94 PRO A N 1
ATOM 782 C CA . PRO A 1 94 ? -0.819 -9.220 3.992 1.00 91.69 94 PRO A CA 1
ATOM 783 C C . PRO A 1 94 ? -1.508 -9.193 2.621 1.00 91.69 94 PRO A C 1
ATOM 785 O O . PRO A 1 94 ? -1.824 -10.230 2.041 1.00 91.69 94 PRO A O 1
ATOM 788 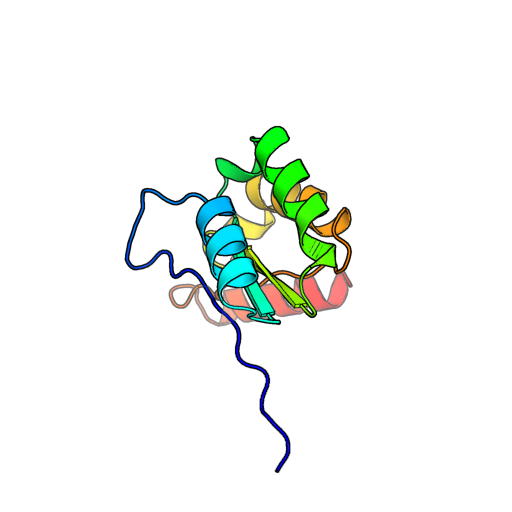N N . ASN A 1 95 ? -1.810 -7.997 2.123 1.00 88.56 95 ASN A N 1
A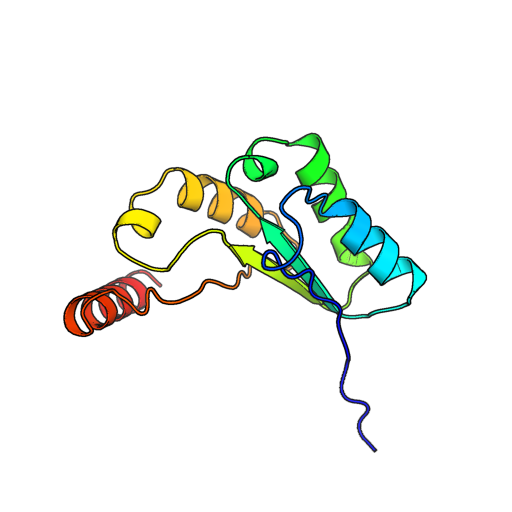TOM 789 C CA . ASN A 1 95 ? -2.407 -7.773 0.812 1.00 88.56 95 ASN A CA 1
ATOM 790 C C . ASN A 1 95 ? -2.011 -6.388 0.296 1.00 88.56 95 ASN A C 1
ATOM 792 O O . ASN A 1 95 ? -1.759 -5.491 1.091 1.00 88.56 95 ASN A O 1
ATOM 796 N N . PHE A 1 96 ? -1.970 -6.194 -1.017 1.00 93.38 96 PHE A N 1
ATOM 797 C CA . PHE A 1 96 ? -1.904 -4.858 -1.598 1.00 93.38 96 PHE A CA 1
ATOM 798 C C . PHE A 1 96 ? -2.531 -4.849 -2.993 1.00 93.38 96 PHE A C 1
ATOM 800 O O . PHE A 1 96 ? -2.688 -5.886 -3.636 1.00 93.38 96 PHE A O 1
ATOM 807 N N . ILE A 1 97 ? -2.895 -3.656 -3.444 1.00 92.56 97 ILE A N 1
ATOM 808 C CA . ILE A 1 97 ? -3.441 -3.350 -4.760 1.00 92.56 97 ILE A CA 1
ATOM 809 C C . ILE A 1 97 ? -2.338 -2.667 -5.563 1.00 92.56 97 ILE A C 1
ATOM 811 O O . ILE A 1 97 ? -1.646 -1.788 -5.055 1.00 92.56 97 ILE A O 1
ATOM 815 N N . THR A 1 98 ? -2.187 -3.051 -6.823 1.00 90.06 98 THR A N 1
ATOM 816 C CA . THR A 1 98 ? -1.286 -2.403 -7.777 1.00 90.06 98 THR A CA 1
ATOM 817 C C . THR A 1 98 ? -1.977 -2.309 -9.132 1.00 90.06 98 THR A C 1
ATOM 819 O O . THR A 1 98 ? -2.835 -3.137 -9.453 1.00 90.06 98 THR A O 1
ATOM 822 N N . HIS A 1 99 ? -1.644 -1.283 -9.909 1.00 88.62 99 HIS A N 1
ATOM 823 C CA . HIS A 1 99 ? -2.182 -1.102 -11.252 1.00 88.62 99 HIS A CA 1
ATOM 824 C C . HIS A 1 99 ? -1.322 -1.841 -12.265 1.00 88.62 99 HIS A C 1
ATOM 826 O O . HIS A 1 99 ? -0.103 -1.792 -12.179 1.00 88.62 99 HIS A O 1
ATOM 832 N N . PHE A 1 100 ? -1.932 -2.477 -13.261 1.00 83.75 100 PHE A N 1
ATOM 833 C CA . PHE A 1 100 ? -1.174 -2.910 -14.430 1.00 83.75 100 PHE A CA 1
ATOM 834 C C . PHE A 1 100 ? -0.669 -1.697 -15.207 1.00 83.75 100 PHE A C 1
ATOM 836 O O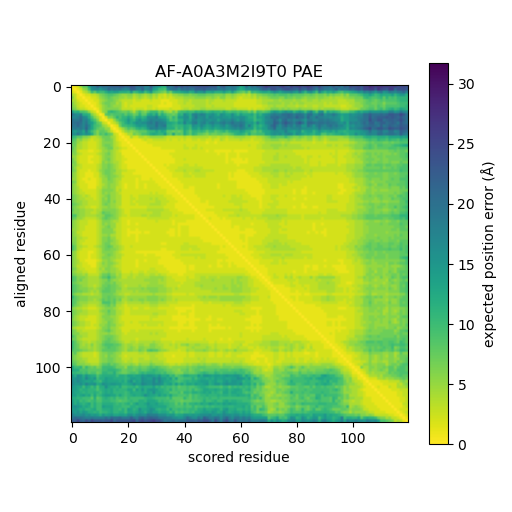 . PHE A 1 100 ? -1.360 -0.684 -15.305 1.00 83.75 100 PHE A O 1
ATOM 843 N N . ASP A 1 101 ? 0.530 -1.818 -15.765 1.00 83.06 101 ASP A N 1
ATOM 844 C CA . ASP A 1 101 ? 1.045 -0.827 -16.699 1.00 83.06 101 ASP A CA 1
ATOM 845 C C . ASP A 1 101 ? 0.296 -0.960 -18.032 1.00 83.06 101 ASP A C 1
ATOM 847 O O . ASP A 1 101 ? 0.578 -1.852 -18.830 1.00 83.06 101 ASP A O 1
ATOM 851 N N . GLU A 1 102 ? -0.686 -0.090 -18.269 1.00 79.44 102 GLU A N 1
ATOM 852 C CA . GLU A 1 102 ? -1.482 -0.089 -19.506 1.00 79.44 102 GLU A CA 1
ATOM 853 C C . GLU A 1 102 ? -0.658 0.287 -20.748 1.00 79.44 102 GLU A C 1
ATOM 855 O O . GLU A 1 102 ? -1.107 0.080 -21.876 1.00 79.44 102 GLU A O 1
ATOM 860 N N . GLN A 1 103 ? 0.548 0.831 -20.557 1.00 82.31 103 GLN A N 1
ATOM 861 C CA . GLN A 1 103 ? 1.472 1.159 -21.640 1.00 82.31 103 GLN A CA 1
ATOM 862 C C . GLN A 1 103 ? 2.456 0.018 -21.920 1.00 82.31 103 GLN A C 1
ATOM 864 O O . GLN A 1 103 ? 3.098 0.007 -22.975 1.00 82.31 103 GLN A O 1
ATOM 869 N N . ALA A 1 104 ? 2.570 -0.960 -21.016 1.00 75.69 104 ALA A N 1
ATOM 870 C CA . ALA A 1 104 ? 3.414 -2.120 -21.236 1.00 75.69 104 ALA A CA 1
ATOM 871 C C . ALA A 1 104 ? 2.838 -3.004 -22.360 1.00 75.69 104 ALA A C 1
ATOM 873 O O . ALA A 1 104 ? 1.634 -3.276 -22.396 1.00 75.69 104 ALA A O 1
ATOM 874 N N . PRO A 1 105 ? 3.683 -3.523 -23.272 1.00 80.69 105 PRO A N 1
ATOM 875 C CA . PRO A 1 105 ? 3.240 -4.490 -24.268 1.00 80.69 105 PRO A CA 1
ATOM 876 C C . PRO A 1 105 ? 2.585 -5.708 -23.602 1.00 80.69 105 PRO A C 1
ATOM 878 O O . PRO A 1 105 ? 3.135 -6.255 -22.643 1.00 80.69 105 PRO A O 1
ATOM 881 N N . ILE A 1 106 ? 1.457 -6.180 -24.149 1.00 81.38 106 ILE A N 1
ATOM 882 C CA . ILE A 1 106 ? 0.694 -7.330 -23.620 1.00 81.38 106 ILE A CA 1
ATOM 883 C C . ILE A 1 106 ? 1.595 -8.557 -23.399 1.00 81.38 106 ILE A C 1
ATOM 885 O O . ILE A 1 106 ? 1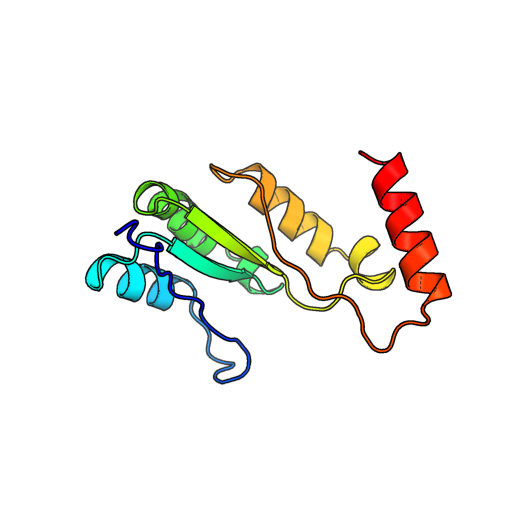.502 -9.211 -22.363 1.00 81.38 106 ILE A O 1
ATOM 889 N N . ASP A 1 107 ? 2.535 -8.829 -24.308 1.00 80.81 107 ASP A N 1
ATOM 890 C CA . ASP A 1 107 ? 3.485 -9.944 -24.174 1.00 80.81 107 ASP A CA 1
ATOM 891 C C . ASP A 1 107 ? 4.424 -9.801 -22.963 1.00 80.81 107 ASP A C 1
ATOM 893 O O . ASP A 1 107 ? 4.914 -10.790 -22.415 1.00 80.81 107 ASP A O 1
ATOM 897 N N . GLY A 1 108 ? 4.735 -8.567 -22.558 1.00 76.25 108 GLY A N 1
ATOM 898 C CA . GLY A 1 108 ? 5.477 -8.281 -21.330 1.00 76.25 108 GLY A CA 1
ATOM 899 C C . GLY A 1 108 ? 4.639 -8.591 -20.091 1.00 76.25 108 GLY A C 1
ATOM 900 O O . GLY A 1 108 ? 5.114 -9.279 -19.189 1.00 76.25 108 GLY A O 1
ATOM 901 N N . LEU A 1 109 ? 3.372 -8.167 -20.092 1.00 76.81 109 LEU A N 1
ATOM 902 C CA . LEU A 1 109 ? 2.431 -8.416 -18.997 1.00 76.81 109 LEU A CA 1
ATOM 903 C C . LEU A 1 109 ? 2.121 -9.911 -18.816 1.00 76.81 109 LEU A C 1
ATOM 905 O O . LEU A 1 109 ? 2.101 -10.396 -17.686 1.00 76.81 109 LEU A O 1
ATOM 909 N N . ILE A 1 110 ? 1.941 -10.663 -19.909 1.00 81.75 110 ILE A N 1
ATOM 910 C CA . ILE A 1 110 ? 1.704 -12.117 -19.860 1.00 81.75 110 ILE A CA 1
ATOM 911 C C . ILE A 1 110 ? 2.906 -12.837 -19.245 1.00 81.75 110 ILE A C 1
ATOM 913 O O . ILE A 1 110 ? 2.740 -13.628 -18.318 1.00 81.75 110 ILE A O 1
ATOM 917 N N . ARG A 1 111 ? 4.127 -12.531 -19.704 1.00 80.69 111 ARG A N 1
ATOM 918 C CA . ARG A 1 111 ? 5.349 -13.140 -19.150 1.00 80.69 111 ARG A CA 1
ATOM 919 C C . ARG A 1 111 ? 5.511 -12.851 -17.661 1.00 80.69 111 ARG A C 1
ATOM 921 O O . ARG A 1 111 ? 5.915 -13.735 -16.909 1.00 80.69 111 ARG A O 1
ATOM 928 N N . LEU A 1 112 ? 5.163 -11.641 -17.233 1.00 78.25 112 LEU A N 1
ATOM 929 C CA . LEU A 1 112 ? 5.189 -11.258 -15.827 1.00 78.25 112 LEU A CA 1
ATOM 930 C C . LEU A 1 112 ? 4.174 -12.049 -14.991 1.00 78.25 112 LEU A C 1
ATOM 932 O O . LEU A 1 112 ? 4.518 -12.572 -13.931 1.00 78.25 112 LEU A O 1
ATOM 936 N N . ALA A 1 113 ? 2.945 -12.201 -15.489 1.00 80.12 113 ALA A N 1
ATOM 937 C CA . ALA A 1 113 ? 1.918 -13.012 -14.839 1.00 80.12 113 ALA A CA 1
ATOM 938 C C . ALA A 1 113 ? 2.343 -14.488 -14.712 1.00 80.12 113 ALA A C 1
ATOM 940 O O . ALA A 1 113 ? 2.158 -15.104 -13.662 1.00 80.12 113 ALA A O 1
ATOM 941 N N . GLU A 1 114 ? 2.977 -15.051 -15.745 1.00 84.94 114 GLU A N 1
ATOM 942 C CA . GLU A 1 114 ? 3.521 -16.412 -15.704 1.00 84.94 114 GLU A CA 1
ATOM 943 C C . GLU A 1 114 ? 4.664 -16.565 -14.691 1.00 84.94 114 GLU A C 1
ATOM 945 O O . GLU A 1 114 ? 4.741 -17.583 -14.001 1.00 84.94 114 GLU A O 1
ATOM 950 N N . GLN A 1 115 ? 5.556 -15.575 -14.579 1.00 81.69 115 GLN A N 1
ATOM 951 C CA . GLN A 1 115 ? 6.635 -15.577 -13.584 1.00 81.69 115 GLN A CA 1
ATOM 952 C C . GLN A 1 115 ? 6.083 -15.564 -12.155 1.00 81.69 115 GLN A C 1
ATOM 954 O O . GLN A 1 115 ? 6.553 -16.321 -11.301 1.00 81.69 115 GLN A O 1
ATOM 959 N N . LEU A 1 116 ? 5.054 -14.752 -11.907 1.00 79.19 116 LEU A N 1
ATOM 960 C CA . LEU A 1 116 ? 4.371 -14.678 -10.618 1.00 79.19 116 LEU A CA 1
ATOM 961 C C . LEU A 1 116 ? 3.735 -16.002 -10.211 1.00 79.19 116 LEU A C 1
ATOM 963 O O . LEU A 1 116 ? 3.951 -16.465 -9.092 1.00 79.19 116 LEU A O 1
ATOM 967 N N . ALA A 1 117 ? 3.006 -16.630 -11.135 1.00 81.12 117 ALA A N 1
ATOM 968 C CA . ALA A 1 117 ? 2.324 -17.901 -10.902 1.00 81.12 117 ALA A CA 1
ATOM 969 C C . ALA A 1 117 ? 3.285 -19.067 -10.611 1.00 81.12 117 ALA A C 1
ATOM 971 O O . ALA A 1 117 ? 2.871 -20.081 -10.063 1.00 81.12 117 ALA A O 1
ATOM 972 N N . ARG A 1 118 ? 4.566 -18.946 -10.991 1.00 78.38 118 ARG A N 1
ATOM 973 C CA . ARG A 1 118 ? 5.616 -19.934 -10.682 1.00 78.38 118 ARG A CA 1
ATOM 974 C C . ARG A 1 118 ? 6.365 -19.649 -9.381 1.00 78.38 118 ARG A C 1
ATOM 976 O O . ARG A 1 118 ? 7.068 -20.528 -8.896 1.00 78.38 118 ARG A O 1
ATOM 983 N N . SER A 1 119 ? 6.280 -18.417 -8.882 1.00 64.19 119 SER A N 1
ATOM 984 C CA . SER A 1 119 ? 6.985 -17.951 -7.679 1.00 64.19 119 SER A CA 1
ATOM 985 C C . SER A 1 119 ? 6.110 -17.997 -6.420 1.00 64.19 119 SER A C 1
ATOM 987 O O . SER A 1 119 ? 6.576 -17.617 -5.347 1.00 64.19 119 SER A O 1
ATOM 989 N N . SER A 1 120 ? 4.850 -18.412 -6.574 1.00 55.66 120 SER A N 1
ATOM 990 C CA . SER A 1 120 ? 3.854 -18.625 -5.517 1.00 55.66 120 SER A CA 1
ATOM 991 C C . SER A 1 120 ? 3.734 -20.109 -5.179 1.00 55.66 120 SER A C 1
ATOM 993 O O . SER A 1 120 ? 3.435 -20.395 -4.000 1.00 55.66 120 SER A O 1
#

Secondary structure (DSSP, 8-state):
-PPPPPEEE--TTS-SS--HHHHHHHHHHTT-SEEEEEE-TTGGG-HHHHHHHHHHGGG-SEEEEEEEEEESHHHHH-HHHHHHHHHHTTSSS--EEEEE-TTS-HHHHHHHHHHHHHH-

Foldseek 3Di:
DPDDQDADEDDPVPDPPDDQVVQLVVCLVVVRQEYEGEDEPVNLVVVVSLVVVQVSCVSHPYYEYEYPDAPFPCCVVDPSVVSLQVSLVPHPHNHYDHHHDPPDDPVRVVVSVVVVVVVD

pLDDT: mean 87.08, std 11.03, range [50.62, 96.75]

Mean predicted aligned error: 5.64 Å

Nearest PDB structures (foldseek):
  3j8g-assembly1_X  TM=4.903E-01  e=4.182E-01  Escherichia coli K-12
  1mky-assembly1_A  TM=4.007E-01  e=3.204E-01  Thermotoga maritima
  9ayr-assembly1_C  TM=4.587E-01  e=1.582E+00  Saccharomyces cerevisiae
  6niy-assembly1_A  TM=4.064E-01  e=1.135E+00  Homo sapiens
  1krm-assembly1_A  TM=5.168E-01  e=7.814E+00  Bos taurus

Solvent-accessible surface area (backbone atoms only — not comparable to full-atom values): 7267 Å² total; per-residue (Å²): 132,87,82,77,88,60,61,49,66,70,64,72,91,79,50,88,88,73,58,63,62,60,54,51,52,51,31,61,77,69,67,34,42,26,42,36,40,68,49,44,72,71,55,71,70,36,64,74,59,53,52,53,52,57,72,48,51,81,78,34,83,40,71,41,36,32,48,66,71,43,62,47,72,66,42,73,74,32,69,57,46,55,46,50,50,62,51,33,71,71,42,99,61,69,54,69,46,70,41,71,42,85,83,54,56,67,73,58,55,52,54,50,53,54,53,51,70,72,75,110

Sequence (120 aa):
MMDIPIGVANSISANFQFDPLDTIEFATQSNFPIIQIYLNAQLLRQNGVLDRIKASEAQFDQVYYHAEGFLNQEFYESEYRQWLYKFVDQTRRPNFITHFDEQAPIDGLIRLAEQLARSS

Radius of gyration: 15.62 Å; Cα contacts (8 Å, |Δi|>4): 140; chains: 1; bounding box: 45×36×40 Å